Protein AF-A0A662GB57-F1 (afdb_monomer_lite)

Stru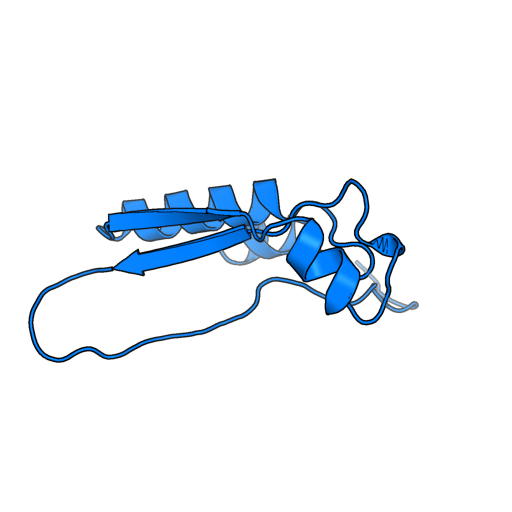cture (mmCIF, N/CA/C/O backbone):
data_AF-A0A662GB57-F1
#
_entry.id   AF-A0A662GB57-F1
#
loop_
_atom_site.group_PDB
_atom_site.id
_atom_site.type_symbol
_atom_site.label_atom_id
_atom_site.label_alt_id
_atom_site.label_comp_id
_atom_site.label_asym_id
_atom_site.label_entity_id
_atom_site.label_seq_id
_atom_site.pdbx_PDB_ins_code
_atom_site.Cartn_x
_atom_site.Cartn_y
_atom_site.Cartn_z
_atom_site.occupancy
_atom_site.B_iso_or_equiv
_atom_site.auth_seq_id
_atom_site.auth_comp_id
_atom_site.auth_asym_id
_atom_site.auth_atom_id
_atom_site.pdbx_PDB_model_num
ATOM 1 N N . MET A 1 1 ? 8.494 4.898 13.250 1.00 81.00 1 MET A N 1
ATOM 2 C CA . MET A 1 1 ? 7.368 5.092 12.313 1.00 81.00 1 MET A CA 1
ATOM 3 C C . MET A 1 1 ? 7.800 5.670 10.963 1.00 81.00 1 MET A C 1
ATOM 5 O O . MET A 1 1 ? 7.729 4.946 9.984 1.00 81.00 1 MET A O 1
ATOM 9 N N . ILE A 1 2 ? 8.251 6.934 10.857 1.00 92.75 2 ILE A N 1
ATOM 10 C CA . ILE A 1 2 ? 8.551 7.518 9.526 1.00 92.75 2 ILE A CA 1
ATOM 11 C C . ILE A 1 2 ? 9.818 6.945 8.872 1.00 92.75 2 ILE A C 1
ATOM 13 O O . ILE A 1 2 ? 9.823 6.664 7.682 1.00 92.75 2 ILE A O 1
ATOM 17 N N . ARG A 1 3 ? 10.882 6.717 9.653 1.00 96.06 3 ARG A N 1
ATOM 18 C CA . ARG A 1 3 ? 12.122 6.104 9.145 1.00 96.06 3 ARG A CA 1
ATOM 19 C C . ARG A 1 3 ? 11.901 4.669 8.674 1.00 96.06 3 ARG A C 1
ATOM 21 O O . ARG A 1 3 ? 12.517 4.268 7.700 1.00 96.06 3 ARG A O 1
ATOM 28 N N . ASP A 1 4 ? 11.036 3.931 9.363 1.00 96.06 4 ASP A N 1
ATOM 29 C CA . ASP A 1 4 ? 10.700 2.548 9.016 1.00 96.06 4 ASP A CA 1
ATOM 30 C C . ASP A 1 4 ? 9.892 2.507 7.716 1.00 96.06 4 ASP A C 1
ATOM 32 O O . ASP A 1 4 ? 10.228 1.740 6.828 1.00 96.06 4 ASP A O 1
ATOM 36 N N . LEU A 1 5 ? 8.927 3.421 7.548 1.00 96.38 5 LEU A N 1
ATOM 37 C CA . LEU A 1 5 ? 8.175 3.562 6.297 1.00 96.38 5 LEU A CA 1
ATOM 38 C C . LEU A 1 5 ? 9.090 3.889 5.105 1.00 96.38 5 LEU A C 1
ATOM 40 O O . LEU A 1 5 ? 8.976 3.266 4.060 1.00 96.38 5 LEU A O 1
ATOM 44 N N . ILE A 1 6 ? 10.033 4.826 5.272 1.00 96.38 6 ILE A N 1
ATOM 45 C CA . ILE A 1 6 ? 10.992 5.214 4.216 1.00 96.38 6 ILE A CA 1
ATOM 46 C C . ILE A 1 6 ? 11.926 4.054 3.825 1.00 96.38 6 ILE A C 1
ATOM 48 O O . ILE A 1 6 ? 12.458 4.044 2.718 1.00 96.38 6 ILE A O 1
ATOM 52 N N . ARG A 1 7 ? 12.154 3.082 4.718 1.00 96.88 7 ARG A N 1
ATOM 53 C CA . ARG A 1 7 ? 13.014 1.922 4.433 1.00 96.88 7 ARG A CA 1
ATOM 54 C C . ARG A 1 7 ? 12.367 0.902 3.500 1.00 96.88 7 ARG A C 1
ATOM 56 O O . ARG A 1 7 ? 13.111 0.094 2.955 1.00 96.88 7 ARG A O 1
ATOM 63 N N . ILE A 1 8 ? 11.048 0.946 3.312 1.00 98.12 8 ILE A N 1
ATOM 64 C CA . ILE A 1 8 ? 10.322 0.057 2.402 1.00 98.12 8 ILE A CA 1
ATOM 65 C C . ILE A 1 8 ? 10.330 0.709 1.009 1.00 98.12 8 ILE A C 1
ATOM 67 O O . ILE A 1 8 ? 9.684 1.744 0.823 1.00 98.12 8 ILE A O 1
ATOM 71 N N . PRO A 1 9 ? 11.067 0.172 0.019 1.00 97.06 9 PRO A N 1
ATOM 72 C CA . PRO A 1 9 ? 11.199 0.821 -1.278 1.00 97.06 9 PRO A CA 1
ATOM 73 C C . PRO A 1 9 ? 9.958 0.562 -2.134 1.00 97.06 9 PRO A C 1
ATOM 75 O O . PRO A 1 9 ? 9.872 -0.444 -2.832 1.00 97.06 9 PRO A O 1
ATOM 78 N N . THR A 1 10 ? 9.005 1.493 -2.088 1.00 98.19 10 THR A N 1
ATOM 79 C CA . THR A 1 10 ? 7.726 1.446 -2.813 1.00 98.19 10 THR A CA 1
ATOM 80 C C . THR A 1 10 ? 7.822 2.018 -4.233 1.00 98.19 10 THR A C 1
ATOM 82 O O . THR A 1 10 ? 7.039 2.882 -4.634 1.00 98.19 10 THR A O 1
ATOM 85 N N . ILE A 1 11 ? 8.834 1.592 -4.992 1.00 98.00 11 ILE A N 1
ATOM 86 C CA . ILE A 1 11 ? 9.234 2.237 -6.252 1.00 98.00 11 ILE A CA 1
ATOM 87 C C . ILE A 1 11 ? 8.251 1.915 -7.388 1.00 98.00 11 ILE A C 1
ATOM 89 O O . ILE A 1 11 ? 7.959 0.754 -7.673 1.00 98.00 11 ILE A O 1
ATOM 93 N N . ASN A 1 12 ? 7.776 2.953 -8.080 1.00 97.25 12 ASN A N 1
ATOM 94 C CA . ASN A 1 12 ? 6.816 2.883 -9.180 1.00 97.25 12 ASN A CA 1
ATOM 95 C C . ASN A 1 12 ? 7.286 3.708 -10.393 1.00 97.25 12 ASN A C 1
ATOM 97 O O . ASN A 1 12 ? 7.525 4.910 -10.244 1.00 97.25 12 ASN A O 1
ATOM 101 N N . PRO A 1 13 ? 7.344 3.132 -11.610 1.00 95.88 13 PRO A N 1
ATOM 102 C CA . PRO A 1 13 ? 7.138 1.716 -11.954 1.00 95.88 13 PRO A CA 1
ATOM 103 C C . PRO A 1 13 ? 8.277 0.805 -11.443 1.00 95.88 13 PRO A C 1
ATOM 105 O O . PRO A 1 13 ? 9.392 1.300 -11.275 1.00 95.88 13 PRO A O 1
ATOM 108 N N . PRO A 1 14 ? 8.039 -0.510 -11.243 1.00 95.88 14 PRO A N 1
ATOM 109 C CA . PRO A 1 14 ? 6.799 -1.250 -11.531 1.00 95.88 14 PRO A CA 1
ATOM 110 C C . PRO A 1 14 ? 5.760 -1.292 -10.390 1.00 95.88 14 PRO A C 1
ATOM 112 O O . PRO A 1 14 ? 4.592 -1.590 -10.650 1.00 95.88 14 PRO A O 1
A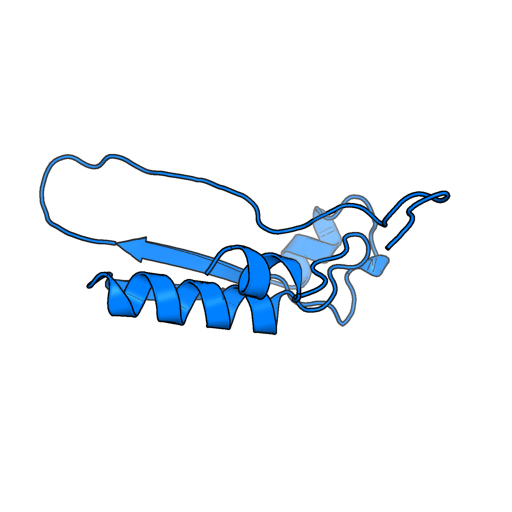TOM 115 N N . GLY A 1 15 ? 6.145 -0.949 -9.158 1.00 97.06 15 GLY A N 1
ATOM 116 C CA . GLY A 1 15 ? 5.334 -1.114 -7.943 1.00 97.06 15 GLY A CA 1
ATOM 117 C C . GLY A 1 15 ? 5.982 -2.077 -6.943 1.00 97.06 15 GLY A C 1
ATOM 118 O O . GLY A 1 15 ? 5.370 -3.058 -6.534 1.00 97.06 15 GLY A O 1
ATOM 119 N N . GLU A 1 16 ? 7.248 -1.842 -6.605 1.00 98.19 16 GLU A N 1
ATOM 120 C CA . GLU A 1 16 ? 8.033 -2.715 -5.723 1.00 98.19 16 GLU A CA 1
ATOM 121 C C . GLU A 1 16 ? 7.535 -2.655 -4.272 1.00 98.19 16 GLU A C 1
ATOM 123 O O . GLU A 1 16 ? 7.134 -1.599 -3.803 1.00 98.19 16 GLU A O 1
ATOM 128 N N . ASN A 1 17 ? 7.567 -3.778 -3.547 1.00 98.06 17 ASN A N 1
ATOM 129 C CA . ASN A 1 17 ? 7.325 -3.862 -2.092 1.00 98.06 17 ASN A CA 1
ATOM 130 C C . ASN A 1 17 ? 6.017 -3.217 -1.585 1.00 98.06 17 ASN A C 1
ATOM 132 O O . ASN A 1 17 ? 5.926 -2.781 -0.436 1.00 98.06 17 ASN A O 1
ATOM 136 N N . TYR A 1 18 ? 4.981 -3.155 -2.426 1.00 98.12 18 TYR A N 1
ATOM 137 C CA . TYR A 1 18 ? 3.687 -2.603 -2.022 1.00 98.12 18 TYR A CA 1
ATOM 138 C C . TYR A 1 18 ? 3.005 -3.441 -0.942 1.00 98.12 18 TYR A C 1
ATOM 140 O O . TYR A 1 18 ? 2.370 -2.863 -0.069 1.00 98.12 18 TYR A O 1
ATOM 148 N N . GLU A 1 19 ? 3.148 -4.770 -0.977 1.00 97.88 19 GLU A N 1
ATOM 149 C CA . GLU A 1 19 ? 2.597 -5.664 0.053 1.00 97.88 19 GLU A CA 1
ATOM 150 C C . GLU A 1 19 ? 3.198 -5.360 1.423 1.00 97.88 19 GLU A C 1
ATOM 152 O O . GLU A 1 19 ? 2.468 -5.053 2.357 1.00 97.88 19 GLU A O 1
ATOM 157 N N . GLU A 1 20 ? 4.531 -5.309 1.504 1.00 98.00 20 GLU A N 1
ATOM 158 C CA . GLU A 1 20 ? 5.259 -5.004 2.738 1.00 98.00 20 GLU A CA 1
ATOM 159 C C . GLU A 1 20 ? 4.864 -3.634 3.312 1.00 98.00 20 GLU A C 1
ATOM 161 O O . GLU A 1 20 ? 4.612 -3.497 4.510 1.00 98.00 20 GLU A O 1
ATOM 166 N N . CYS A 1 21 ? 4.760 -2.609 2.458 1.00 98.12 21 CYS A N 1
ATOM 167 C CA . CYS A 1 21 ? 4.323 -1.284 2.896 1.00 98.12 21 CYS A CA 1
ATOM 168 C C . CYS A 1 21 ? 2.862 -1.293 3.360 1.00 98.12 21 CYS A C 1
ATOM 170 O O . CYS A 1 21 ? 2.521 -0.679 4.373 1.00 98.12 21 CYS A O 1
ATOM 172 N N . ALA A 1 22 ? 1.992 -1.995 2.635 1.00 97.81 22 ALA A N 1
ATOM 173 C CA . ALA A 1 22 ? 0.581 -2.079 2.960 1.00 97.81 22 ALA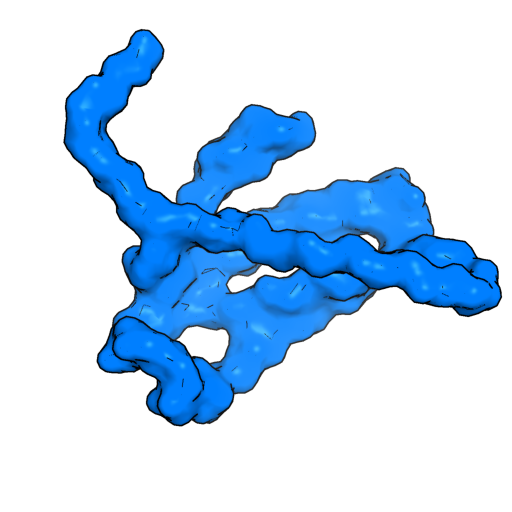 A CA 1
ATOM 174 C C . ALA A 1 22 ? 0.343 -2.837 4.281 1.00 97.81 22 ALA A C 1
ATOM 176 O O . ALA A 1 22 ? -0.450 -2.366 5.099 1.00 97.81 22 ALA A O 1
ATOM 177 N N . ASP A 1 23 ? 1.075 -3.921 4.543 1.00 97.44 23 ASP A N 1
ATOM 178 C CA . ASP A 1 23 ? 1.061 -4.639 5.825 1.00 97.44 23 ASP A CA 1
ATOM 179 C C . ASP A 1 23 ? 1.536 -3.739 6.969 1.00 97.44 23 ASP A C 1
ATOM 181 O O . ASP A 1 23 ? 0.843 -3.582 7.977 1.00 97.44 23 ASP A O 1
ATOM 185 N N . TYR A 1 24 ? 2.659 -3.038 6.781 1.00 97.50 24 TYR A N 1
ATOM 186 C CA . TYR A 1 24 ? 3.165 -2.088 7.770 1.00 97.50 24 TYR A CA 1
ATOM 187 C C . TYR A 1 24 ? 2.136 -0.989 8.100 1.00 97.50 24 TYR A C 1
ATOM 189 O O . TYR A 1 24 ? 1.919 -0.645 9.267 1.00 97.50 24 TYR A O 1
ATOM 197 N N . LEU A 1 25 ? 1.464 -0.430 7.089 1.00 97.12 25 LEU A N 1
ATOM 198 C CA . LEU A 1 25 ? 0.407 0.566 7.288 1.00 97.12 25 LEU A CA 1
ATOM 199 C C . LEU A 1 25 ? -0.823 -0.031 7.984 1.00 97.12 25 LEU A C 1
ATOM 201 O O . LEU A 1 25 ? -1.419 0.635 8.836 1.00 97.12 25 LEU A O 1
ATOM 205 N N . ALA A 1 26 ? -1.196 -1.267 7.650 1.00 96.81 26 ALA A N 1
ATOM 206 C CA . ALA A 1 26 ? -2.316 -1.967 8.265 1.00 96.81 26 ALA A CA 1
ATOM 207 C C . ALA A 1 26 ? -2.078 -2.216 9.759 1.00 96.81 26 ALA A C 1
ATOM 209 O O . ALA A 1 26 ? -2.948 -1.908 10.582 1.00 96.81 26 ALA A O 1
ATOM 210 N N . ASP A 1 27 ? -0.879 -2.663 10.126 1.00 96.62 27 ASP A N 1
ATOM 211 C CA . ASP A 1 27 ? -0.475 -2.828 11.519 1.00 96.62 27 ASP A CA 1
ATOM 212 C C . ASP A 1 27 ? -0.502 -1.489 12.256 1.00 96.62 27 ASP A C 1
ATOM 214 O O . ASP A 1 27 ? -0.976 -1.387 13.392 1.00 96.62 27 ASP A O 1
ATOM 218 N N . ARG A 1 28 ? -0.020 -0.409 11.626 1.00 96.12 28 ARG A N 1
ATOM 219 C CA . ARG A 1 28 ? -0.018 0.929 12.239 1.00 96.12 28 ARG A CA 1
ATOM 220 C C . ARG A 1 28 ? -1.407 1.479 12.472 1.00 96.12 28 ARG A C 1
ATOM 222 O O . ARG A 1 28 ? -1.673 1.947 13.576 1.00 96.12 28 ARG A O 1
ATOM 229 N N . LEU A 1 29 ? -2.304 1.362 11.506 1.00 96.06 29 LEU A N 1
ATOM 230 C CA . LEU A 1 29 ? -3.699 1.754 11.689 1.00 96.06 29 LEU A CA 1
ATOM 231 C C . LEU A 1 29 ? -4.395 0.905 12.767 1.00 96.06 29 LEU A C 1
ATOM 233 O O . LEU A 1 29 ? -5.142 1.455 13.579 1.00 96.06 29 LEU A O 1
ATOM 237 N N . SER A 1 30 ? -4.112 -0.399 12.819 1.00 96.44 30 SER A N 1
ATOM 238 C CA . SER A 1 30 ? -4.678 -1.309 13.823 1.00 96.44 30 SER A CA 1
ATOM 239 C C . SER A 1 30 ? -4.223 -0.963 15.244 1.00 96.44 30 SER A C 1
ATOM 241 O O . SER A 1 30 ? -5.051 -0.920 16.152 1.00 96.44 30 SER A O 1
ATOM 243 N N . GLU A 1 31 ? -2.944 -0.622 15.445 1.00 96.38 31 GLU A N 1
ATOM 244 C CA . GLU A 1 31 ? -2.431 -0.143 16.741 1.00 96.38 31 GLU A CA 1
ATOM 245 C C . GLU A 1 31 ? -3.100 1.159 17.211 1.00 96.38 31 GLU A C 1
ATOM 247 O O . GLU A 1 31 ? -3.281 1.360 18.411 1.00 96.38 31 GLU A O 1
ATOM 252 N N . PHE A 1 32 ? -3.532 2.021 16.285 1.00 94.12 32 PHE A N 1
ATOM 253 C CA . PHE A 1 32 ? -4.324 3.216 16.602 1.00 94.12 32 PHE A CA 1
ATOM 254 C C . PHE A 1 32 ? -5.826 2.934 16.801 1.00 94.12 32 PHE A C 1
ATOM 256 O O . PHE A 1 32 ? -6.613 3.865 16.982 1.00 94.12 32 PHE A O 1
ATOM 263 N N . GLY A 1 33 ? -6.242 1.665 16.791 1.00 96.50 33 GLY A N 1
ATOM 264 C CA . GLY A 1 33 ? -7.623 1.243 17.032 1.00 96.50 33 GLY A CA 1
ATOM 265 C C . GLY A 1 33 ? -8.529 1.291 15.801 1.00 96.50 33 GLY A C 1
ATOM 266 O O . GLY A 1 33 ? -9.755 1.277 15.946 1.00 96.50 33 GLY A O 1
ATOM 267 N N . ALA A 1 34 ? -7.967 1.363 14.591 1.00 97.44 34 ALA A N 1
ATOM 268 C CA . ALA A 1 34 ? -8.751 1.273 13.366 1.00 97.44 34 ALA A CA 1
ATOM 269 C C . ALA A 1 34 ? -9.152 -0.171 13.051 1.00 97.44 34 ALA A C 1
ATOM 271 O O . ALA A 1 34 ? -8.364 -1.102 13.185 1.00 97.44 34 ALA A O 1
ATOM 272 N N . SER A 1 35 ? -10.367 -0.347 12.528 1.00 97.31 35 SER A N 1
ATOM 273 C CA . SER A 1 35 ? -10.684 -1.530 11.730 1.00 97.31 35 SER A CA 1
ATOM 274 C C . SER A 1 35 ? -10.048 -1.350 10.359 1.00 97.31 35 SER A C 1
ATOM 276 O O . SER A 1 35 ? -10.350 -0.371 9.669 1.00 97.31 35 SER A O 1
ATOM 278 N N . VAL A 1 36 ? -9.164 -2.272 9.987 1.00 98.00 36 VAL A N 1
ATOM 279 C CA . VAL A 1 36 ? -8.420 -2.211 8.730 1.00 98.00 36 VAL A CA 1
ATOM 280 C C . VAL A 1 36 ? -8.953 -3.242 7.744 1.00 98.00 36 VAL A C 1
ATOM 282 O O . VAL A 1 36 ? -9.242 -4.382 8.104 1.00 98.00 36 VAL A O 1
ATOM 285 N N . LYS A 1 37 ? -9.091 -2.827 6.485 1.00 96.81 37 LYS A N 1
ATOM 286 C CA . LYS A 1 37 ? -9.323 -3.702 5.338 1.00 96.81 37 LYS A CA 1
ATOM 287 C C . LYS A 1 37 ? -8.168 -3.573 4.363 1.00 96.81 37 LYS A C 1
ATOM 289 O O . LYS A 1 37 ? -7.755 -2.462 4.039 1.00 96.81 37 LYS A O 1
ATOM 294 N N . PHE A 1 38 ? -7.724 -4.716 3.874 1.00 94.06 38 PHE A 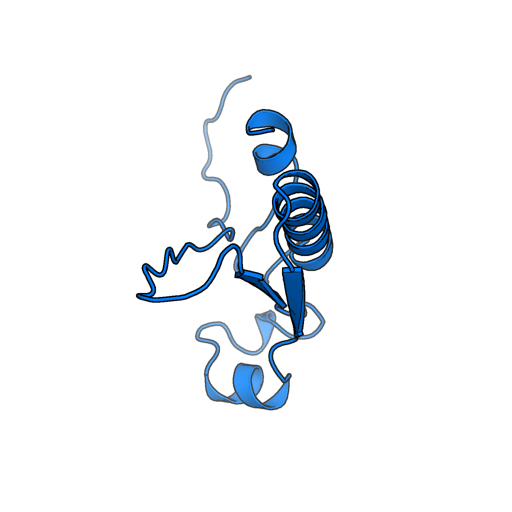N 1
ATOM 295 C CA . PHE A 1 38 ? -6.706 -4.839 2.848 1.00 94.06 38 PHE A CA 1
ATOM 296 C C . PHE A 1 38 ? -7.388 -5.232 1.537 1.00 94.06 38 PHE A C 1
ATOM 298 O O . PHE A 1 38 ? -8.150 -6.200 1.509 1.00 94.06 38 PHE A O 1
ATOM 305 N N . VAL A 1 39 ? -7.203 -4.439 0.482 1.00 96.44 39 VAL A N 1
ATOM 306 C CA . VAL A 1 39 ? -7.895 -4.629 -0.800 1.00 96.44 39 VAL A CA 1
ATOM 307 C C . VAL A 1 39 ? -6.872 -4.692 -1.921 1.00 96.44 39 VAL A C 1
ATOM 309 O O . VAL A 1 39 ? -6.237 -3.688 -2.234 1.00 96.44 39 VAL A O 1
ATOM 312 N N . GLU A 1 40 ? -6.741 -5.859 -2.541 1.00 97.25 40 GLU A N 1
ATOM 313 C CA . GLU A 1 40 ? -5.956 -6.033 -3.761 1.00 97.25 40 GLU A CA 1
ATOM 314 C C . GLU A 1 40 ? -6.705 -5.444 -4.965 1.00 97.25 40 GLU A C 1
ATOM 316 O O . GLU A 1 40 ? -7.907 -5.665 -5.146 1.00 97.25 40 GLU A O 1
ATOM 321 N N . VAL A 1 41 ? -5.998 -4.665 -5.784 1.00 97.19 41 VAL A N 1
ATOM 322 C CA . VAL A 1 41 ? -6.527 -4.126 -7.039 1.00 97.19 41 VAL A CA 1
ATOM 323 C C . VAL A 1 41 ? -6.506 -5.238 -8.091 1.00 97.19 41 VAL A C 1
ATOM 325 O O . VAL A 1 41 ? -5.431 -5.770 -8.363 1.00 97.19 41 VAL A O 1
ATOM 328 N N . PRO A 1 42 ? -7.646 -5.574 -8.727 1.00 97.75 42 PRO A N 1
ATOM 329 C CA . PRO A 1 42 ? -7.698 -6.664 -9.694 1.00 97.75 42 PRO A CA 1
ATOM 330 C C . PRO A 1 42 ? -6.731 -6.471 -10.864 1.00 97.75 42 PRO A C 1
ATOM 332 O O . PRO A 1 42 ? -6.700 -5.405 -11.480 1.00 97.75 42 PRO A O 1
ATOM 335 N N . GLU A 1 43 ? -6.030 -7.536 -11.246 1.00 97.00 43 GLU A N 1
ATOM 336 C CA . GLU A 1 43 ? -5.066 -7.515 -12.354 1.00 97.00 43 GLU A CA 1
ATOM 337 C C . GLU A 1 43 ? -5.677 -7.000 -13.670 1.00 97.00 43 GLU A C 1
ATOM 339 O O . GLU A 1 43 ? -5.065 -6.201 -14.374 1.00 97.00 43 GLU A O 1
ATOM 344 N N . ALA A 1 44 ? -6.926 -7.375 -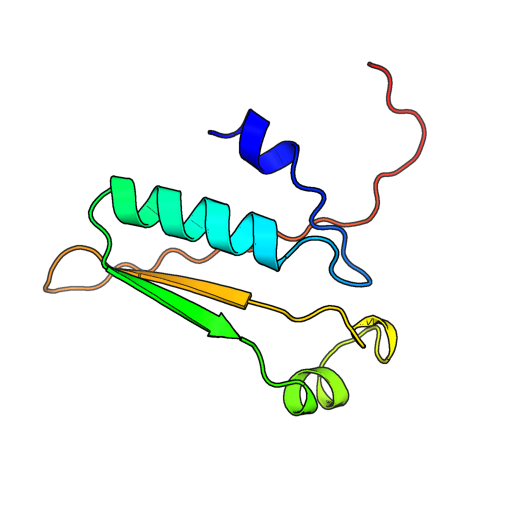13.969 1.00 97.62 44 ALA A N 1
ATOM 345 C CA . ALA A 1 44 ? -7.641 -6.903 -15.158 1.00 97.62 44 ALA A CA 1
ATOM 346 C C . ALA A 1 44 ? -7.832 -5.373 -15.175 1.00 97.62 44 ALA A C 1
ATOM 348 O O . ALA A 1 44 ? -7.762 -4.751 -16.231 1.00 97.62 44 ALA A O 1
ATOM 349 N N . TYR A 1 45 ? -8.027 -4.756 -14.004 1.00 97.62 45 TYR A N 1
ATOM 350 C CA . TYR A 1 45 ? -8.114 -3.301 -13.886 1.00 97.62 45 TYR A CA 1
ATOM 351 C C . TYR A 1 45 ? -6.755 -2.648 -14.177 1.00 97.62 45 TYR A C 1
ATOM 353 O O . TYR A 1 45 ? -6.685 -1.608 -14.831 1.00 97.62 45 TYR A O 1
ATOM 361 N N . LEU A 1 46 ? -5.659 -3.265 -13.725 1.00 97.19 46 LEU A N 1
ATOM 362 C CA . LEU A 1 46 ? -4.305 -2.780 -14.003 1.00 97.19 46 LEU A CA 1
ATOM 363 C C . LEU A 1 46 ? -3.947 -2.918 -15.486 1.00 97.19 46 LEU A C 1
ATOM 365 O O . LEU A 1 46 ? -3.369 -1.996 -16.059 1.00 97.19 46 LEU A O 1
ATOM 369 N N . ASP A 1 47 ? -4.355 -4.012 -16.124 1.00 97.19 47 ASP A N 1
ATOM 370 C CA . ASP A 1 47 ? -4.156 -4.232 -17.559 1.00 97.19 47 ASP A CA 1
ATOM 371 C C . ASP A 1 47 ? -4.808 -3.152 -18.424 1.00 97.19 47 ASP A C 1
ATOM 373 O O . ASP A 1 47 ? -4.227 -2.727 -19.427 1.00 97.19 47 ASP A O 1
ATOM 377 N N . GLU A 1 48 ? -5.983 -2.673 -18.019 1.00 97.75 48 GLU A N 1
ATOM 378 C CA . GLU A 1 48 ? -6.717 -1.628 -18.731 1.00 97.75 48 GLU A CA 1
ATOM 379 C C . GLU A 1 48 ? -6.192 -0.218 -18.411 1.00 97.75 48 GLU A C 1
ATOM 381 O O . GLU A 1 48 ? -6.010 0.609 -19.312 1.00 97.75 48 GLU A O 1
ATOM 386 N N . HIS A 1 49 ? -5.916 0.069 -17.134 1.00 97.19 49 HIS A N 1
ATOM 387 C CA . HIS A 1 49 ? -5.756 1.446 -16.659 1.00 97.19 49 HIS A CA 1
ATOM 388 C C . HIS A 1 49 ? -4.333 1.841 -16.258 1.00 97.19 49 HIS A C 1
ATOM 390 O O . HIS A 1 49 ? -4.056 3.038 -16.158 1.00 97.19 49 HIS A O 1
ATOM 396 N N . TYR A 1 50 ? -3.410 0.900 -16.035 1.00 96.25 50 TYR A N 1
ATOM 397 C CA . TYR A 1 50 ? -2.067 1.264 -15.588 1.00 96.25 50 TYR A CA 1
ATOM 398 C C . TYR A 1 50 ? -1.275 1.961 -16.715 1.00 96.25 50 TYR A C 1
ATOM 400 O O . TYR A 1 50 ? -1.141 1.397 -17.810 1.00 96.25 50 TYR A O 1
ATOM 408 N N . PRO A 1 51 ? -0.729 3.177 -16.489 1.00 96.00 51 PRO A N 1
ATOM 409 C CA . PRO A 1 51 ? -0.048 3.942 -17.539 1.00 96.00 51 PRO A CA 1
ATOM 410 C C . PRO A 1 51 ? 1.221 3.277 -18.073 1.00 96.00 51 PRO A C 1
ATOM 412 O O . PRO A 1 51 ? 1.547 3.443 -19.245 1.00 96.00 51 PRO A O 1
ATOM 415 N N . TYR A 1 52 ? 1.917 2.510 -17.229 1.00 95.44 52 TYR A N 1
ATOM 416 C CA . TYR A 1 52 ? 3.171 1.843 -17.585 1.00 95.44 52 TYR A CA 1
ATOM 417 C C . TYR A 1 52 ? 2.985 0.350 -17.874 1.00 95.44 52 TYR A C 1
ATOM 419 O O . TYR A 1 52 ? 3.924 -0.430 -17.742 1.00 95.44 52 TYR A O 1
ATOM 427 N N . ARG A 1 53 ? 1.774 -0.081 -18.248 1.00 95.12 53 ARG A N 1
ATOM 428 C CA . ARG A 1 53 ? 1.515 -1.469 -18.653 1.00 95.12 53 ARG A CA 1
ATOM 429 C C . ARG A 1 53 ? 2.495 -1.924 -19.756 1.00 95.12 53 ARG A C 1
ATOM 431 O O . ARG A 1 53 ? 2.777 -1.143 -20.666 1.00 95.12 53 ARG A O 1
ATOM 438 N N . PRO A 1 54 ? 3.004 -3.170 -19.713 1.00 95.69 54 PRO A N 1
ATOM 439 C CA . PRO A 1 54 ? 2.681 -4.241 -18.766 1.00 95.69 54 PRO A CA 1
ATOM 440 C C . PRO A 1 54 ? 3.615 -4.298 -17.539 1.00 95.69 54 PRO A C 1
ATOM 442 O O . PRO A 1 54 ? 3.726 -5.353 -16.924 1.00 95.69 54 PRO A O 1
ATOM 445 N N . LEU A 1 55 ? 4.321 -3.217 -17.175 1.00 97.06 55 LEU A N 1
ATOM 446 C CA . LEU A 1 55 ? 5.328 -3.261 -16.101 1.00 97.06 55 LEU A CA 1
ATOM 447 C C . LEU A 1 55 ? 4.758 -3.656 -14.729 1.00 97.06 55 LEU A C 1
ATOM 449 O 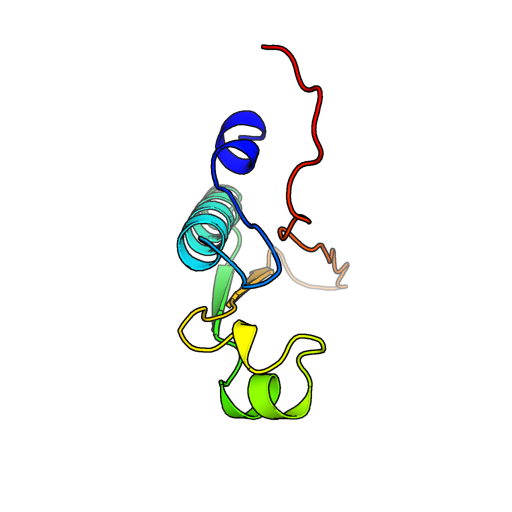O . LEU A 1 55 ? 5.516 -4.111 -13.886 1.00 97.06 55 LEU A O 1
ATOM 453 N N . HIS A 1 56 ? 3.448 -3.524 -14.500 1.00 96.44 56 HIS A N 1
ATOM 454 C CA . HIS A 1 56 ? 2.798 -3.963 -13.259 1.00 96.44 56 HIS A CA 1
ATOM 455 C C . HIS A 1 56 ? 2.694 -5.486 -13.106 1.00 96.44 56 HIS A C 1
ATOM 457 O O . HIS A 1 56 ? 2.349 -5.955 -12.028 1.00 96.44 56 HIS A O 1
ATOM 463 N N . LYS A 1 57 ? 2.948 -6.273 -14.157 1.00 97.31 57 LYS A N 1
ATOM 464 C CA . LYS A 1 57 ? 2.794 -7.733 -14.115 1.00 97.31 57 LYS A CA 1
ATOM 465 C C . LYS A 1 57 ? 3.705 -8.343 -13.047 1.00 97.31 57 LYS A C 1
ATOM 467 O O . LYS A 1 57 ? 4.921 -8.200 -13.118 1.00 97.31 57 LYS A O 1
ATOM 472 N N . GLY A 1 58 ? 3.112 -9.052 -12.085 1.00 96.94 58 GLY A N 1
ATOM 473 C CA . GLY A 1 58 ? 3.835 -9.625 -10.941 1.00 96.94 58 GLY A CA 1
ATOM 474 C C . GLY A 1 58 ? 4.072 -8.648 -9.781 1.00 96.94 58 GLY A C 1
ATOM 475 O O . GLY A 1 58 ? 4.700 -9.033 -8.801 1.00 96.94 58 GLY A O 1
ATOM 476 N N . TYR A 1 59 ? 3.545 -7.423 -9.873 1.00 97.25 59 TYR A N 1
ATOM 477 C CA . TYR A 1 59 ? 3.609 -6.381 -8.847 1.00 97.25 59 TYR A CA 1
ATOM 478 C C . TYR A 1 59 ? 2.182 -5.999 -8.407 1.00 97.25 59 TYR A C 1
ATOM 480 O O . TYR A 1 59 ? 1.625 -5.009 -8.903 1.00 97.25 59 TYR A O 1
ATOM 488 N N . PRO A 1 60 ? 1.553 -6.799 -7.518 1.00 96.69 60 PRO A N 1
ATOM 489 C CA . PRO A 1 60 ? 0.195 -6.539 -7.049 1.00 96.69 60 PRO A CA 1
ATOM 490 C C . PRO A 1 60 ? 0.110 -5.202 -6.304 1.00 96.69 60 PRO A C 1
ATOM 492 O O . PRO A 1 60 ? 1.084 -4.711 -5.729 1.00 96.69 60 PRO A O 1
ATOM 495 N N . ARG A 1 61 ? -1.077 -4.587 -6.326 1.00 97.25 61 ARG A N 1
ATOM 496 C CA . ARG A 1 61 ? -1.316 -3.275 -5.711 1.00 97.25 61 ARG A CA 1
ATOM 497 C C . ARG A 1 61 ? -2.377 -3.368 -4.643 1.00 97.25 61 ARG A C 1
ATOM 499 O O . ARG A 1 61 ? -3.424 -3.965 -4.870 1.00 97.25 61 ARG A O 1
ATOM 506 N N . TYR A 1 62 ? -2.136 -2.696 -3.524 1.00 97.62 62 TYR A N 1
ATOM 507 C CA . TYR A 1 62 ? -2.984 -2.819 -2.349 1.00 97.62 62 TYR A CA 1
ATOM 508 C C . TYR A 1 62 ? -3.468 -1.461 -1.855 1.00 97.62 62 TYR A C 1
ATOM 510 O O . TYR A 1 62 ? -2.705 -0.496 -1.765 1.00 97.62 62 TYR A O 1
ATOM 518 N N . ILE A 1 63 ? -4.750 -1.401 -1.508 1.00 97.88 63 ILE A N 1
ATOM 519 C CA . ILE A 1 63 ? -5.368 -0.290 -0.793 1.00 97.88 63 ILE A CA 1
ATOM 520 C C . ILE A 1 63 ? -5.555 -0.728 0.658 1.00 97.88 63 ILE A C 1
ATOM 522 O O . ILE A 1 63 ? -6.227 -1.723 0.936 1.00 97.88 63 ILE A O 1
ATOM 526 N N . VAL A 1 64 ? -5.002 0.054 1.582 1.00 98.06 64 VAL A N 1
ATOM 527 C CA . VAL A 1 64 ? -5.217 -0.112 3.021 1.00 98.06 64 VAL A CA 1
ATOM 528 C C . VAL A 1 64 ? -6.283 0.881 3.463 1.00 98.06 64 VAL A C 1
ATOM 530 O O . VAL A 1 64 ? -6.083 2.093 3.409 1.00 98.06 64 VAL A O 1
ATOM 533 N N . LEU A 1 65 ? -7.434 0.374 3.896 1.00 97.75 65 LEU A N 1
ATOM 534 C CA . LEU A 1 65 ? -8.560 1.185 4.349 1.00 97.75 65 LEU A CA 1
ATOM 535 C C . LEU A 1 65 ? -8.737 1.039 5.861 1.00 97.75 65 LEU A C 1
ATOM 537 O O . LEU A 1 65 ? -9.204 0.005 6.333 1.00 97.75 65 LEU A O 1
ATOM 541 N N . GLY A 1 66 ? -8.411 2.092 6.610 1.00 97.50 66 GLY A N 1
ATOM 542 C CA . GLY A 1 66 ? -8.661 2.180 8.050 1.00 97.50 66 GLY A CA 1
ATOM 543 C C . GLY A 1 66 ? -9.948 2.940 8.372 1.00 97.50 66 GLY A C 1
ATOM 544 O O . GLY A 1 66 ? -10.250 3.962 7.756 1.00 97.50 66 GLY A O 1
ATOM 545 N N . ARG A 1 67 ? -10.703 2.479 9.374 1.00 97.06 67 ARG A N 1
ATOM 546 C CA . ARG A 1 67 ? -11.864 3.199 9.917 1.00 97.06 67 ARG A CA 1
ATOM 547 C C . ARG A 1 67 ? -11.854 3.217 11.442 1.00 97.06 67 ARG A C 1
ATOM 549 O O . ARG A 1 67 ? -11.761 2.169 12.073 1.00 97.06 67 ARG A O 1
ATOM 556 N N . VAL A 1 68 ? -12.053 4.404 12.013 1.00 96.31 68 VAL A N 1
ATOM 557 C CA . VAL A 1 68 ? -12.226 4.640 13.455 1.00 96.31 68 VAL A CA 1
ATOM 558 C C . VAL A 1 68 ? -13.515 5.436 13.680 1.00 96.31 68 VAL A C 1
ATOM 560 O O . VAL A 1 68 ? -13.876 6.283 12.864 1.00 96.31 68 VAL A O 1
ATOM 563 N N . GLY A 1 69 ? -14.209 5.174 14.789 1.00 94.06 69 GLY A N 1
ATOM 564 C CA . GLY A 1 69 ? -15.372 5.958 15.217 1.00 94.06 69 GLY A CA 1
ATOM 565 C C . GLY A 1 69 ? -16.675 5.684 14.448 1.00 94.06 69 GLY A C 1
ATOM 566 O O . GLY A 1 69 ? -16.801 4.731 13.675 1.00 94.06 69 GLY A O 1
ATOM 567 N N . ARG A 1 70 ? -17.694 6.506 14.729 1.00 92.94 70 ARG A N 1
ATOM 568 C CA . ARG A 1 70 ? -19.058 6.445 14.166 1.00 92.94 70 ARG A CA 1
ATOM 569 C C . ARG A 1 70 ? -19.592 7.876 13.987 1.00 92.94 70 ARG A C 1
ATOM 571 O O . ARG A 1 70 ? -19.187 8.750 14.743 1.00 92.94 70 ARG A O 1
ATOM 578 N N . GLY A 1 71 ? -20.518 8.094 13.048 1.00 94.25 71 GLY A N 1
ATOM 579 C CA . GLY A 1 71 ? -21.123 9.412 12.783 1.00 94.25 71 GLY A CA 1
ATOM 580 C C . GLY A 1 71 ? -20.635 10.054 11.482 1.00 94.25 71 GLY A C 1
ATOM 581 O O . GLY A 1 71 ? -20.333 9.332 10.527 1.00 94.25 71 GLY A O 1
ATOM 582 N N . GLU A 1 72 ? -20.591 11.391 11.449 1.00 96.25 72 GLU A N 1
ATOM 583 C CA . GLU A 1 72 ? -20.060 12.168 10.320 1.00 96.25 72 GLU A CA 1
ATOM 584 C C . GLU A 1 72 ? -18.630 11.730 9.977 1.00 96.25 72 GLU A C 1
ATOM 586 O O . GLU A 1 72 ? -17.822 11.427 10.857 1.00 96.25 72 GLU A O 1
ATOM 591 N N . VAL A 1 73 ? -18.330 11.639 8.679 1.00 96.19 73 VAL A N 1
ATOM 592 C CA . VAL A 1 73 ? -17.103 11.004 8.184 1.00 96.19 73 VAL A CA 1
ATOM 593 C C . VAL A 1 73 ? -16.171 12.048 7.585 1.00 96.19 73 VAL A C 1
ATOM 595 O O . VAL A 1 73 ? -16.502 12.673 6.581 1.00 96.19 73 VAL A O 1
ATOM 598 N N . LEU A 1 74 ? -14.968 12.156 8.151 1.00 96.44 74 LEU A N 1
ATOM 599 C CA . LEU A 1 74 ? -13.812 12.772 7.503 1.00 96.44 74 LEU A CA 1
ATOM 600 C C . LEU A 1 74 ? -12.939 11.666 6.898 1.00 96.44 74 LEU A C 1
ATOM 602 O O . LEU A 1 74 ? -12.558 10.727 7.596 1.00 96.44 74 LEU A O 1
ATOM 606 N N . HIS A 1 75 ? -12.630 11.768 5.605 1.00 96.06 75 HIS A N 1
ATOM 607 C CA . HIS A 1 75 ? -11.794 10.801 4.896 1.00 96.06 75 HIS A CA 1
ATOM 608 C C . HIS A 1 75 ? -10.429 11.418 4.585 1.00 96.06 75 HIS A C 1
ATOM 610 O O . HIS A 1 75 ? -10.338 12.404 3.857 1.00 96.06 75 HIS A O 1
ATOM 616 N N . PHE A 1 76 ? -9.372 10.806 5.117 1.00 96.44 76 PHE A N 1
ATOM 617 C CA . PHE A 1 76 ? -7.996 11.077 4.718 1.00 96.44 76 PHE A CA 1
ATOM 618 C C . PHE A 1 76 ? -7.576 10.095 3.626 1.00 96.44 76 PHE A C 1
ATOM 620 O O . PHE A 1 76 ? -7.695 8.886 3.810 1.00 96.44 76 PHE A O 1
ATOM 627 N N . ASN A 1 77 ? -7.066 10.613 2.513 1.00 96.94 77 ASN A N 1
ATOM 628 C CA . ASN A 1 77 ? -6.488 9.811 1.443 1.00 96.94 77 ASN A CA 1
ATOM 629 C C . ASN A 1 77 ? -5.011 10.180 1.261 1.00 96.94 77 ASN A C 1
ATOM 631 O O . ASN A 1 77 ? -4.630 11.338 1.430 1.00 96.94 77 ASN A O 1
ATOM 635 N N . GLY A 1 78 ? -4.196 9.187 0.922 1.00 96.56 78 GLY A N 1
ATOM 636 C CA . GLY A 1 78 ? -2.787 9.352 0.599 1.00 96.56 78 GLY A CA 1
ATOM 637 C C . GLY A 1 78 ? -2.309 8.197 -0.272 1.00 96.56 78 GLY A C 1
ATOM 638 O O . GLY A 1 78 ? -2.976 7.165 -0.366 1.00 96.56 78 GLY A O 1
ATOM 639 N N . HIS A 1 79 ? -1.155 8.382 -0.900 1.00 97.06 79 HIS A N 1
ATOM 640 C CA . HIS A 1 79 ? -0.452 7.342 -1.639 1.00 97.06 79 HIS A CA 1
ATOM 641 C C . HIS A 1 79 ? 0.915 7.109 -0.984 1.00 97.06 79 HIS A C 1
ATOM 643 O O . HIS A 1 79 ? 1.472 8.019 -0.368 1.00 97.06 79 HIS A O 1
ATOM 649 N N . TYR A 1 80 ? 1.411 5.876 -1.053 1.00 96.88 80 TYR A N 1
ATOM 650 C CA . TYR A 1 80 ? 2.673 5.469 -0.426 1.00 96.88 80 TYR A CA 1
ATOM 651 C C . TYR A 1 80 ? 3.754 5.122 -1.450 1.00 96.88 80 TYR A C 1
ATOM 653 O O . TYR A 1 80 ? 4.880 4.825 -1.061 1.00 96.88 80 TYR A O 1
ATOM 661 N N . ASP A 1 81 ? 3.422 5.123 -2.740 1.00 97.38 81 ASP A N 1
ATOM 662 C CA . ASP A 1 81 ? 4.375 4.865 -3.805 1.00 97.38 81 ASP A CA 1
ATOM 663 C C . ASP A 1 81 ? 5.268 6.068 -4.079 1.00 97.38 81 ASP A C 1
ATOM 665 O O . ASP A 1 81 ? 4.866 7.227 -3.940 1.00 97.38 81 ASP A O 1
ATOM 669 N N . VAL A 1 82 ? 6.493 5.770 -4.495 1.00 97.94 82 VAL A N 1
ATOM 670 C CA . VAL A 1 82 ? 7.505 6.764 -4.832 1.00 97.94 82 VAL A CA 1
ATOM 671 C C . VAL A 1 82 ? 8.048 6.513 -6.229 1.00 97.94 82 VAL A C 1
ATOM 673 O O . VAL A 1 82 ? 8.052 5.393 -6.733 1.00 97.94 82 VAL A O 1
ATOM 676 N N . VAL A 1 83 ? 8.534 7.570 -6.868 1.00 97.00 83 VAL A N 1
ATOM 677 C CA . VAL A 1 83 ? 9.258 7.451 -8.138 1.00 97.00 83 VAL A CA 1
ATOM 678 C C . VAL A 1 83 ? 10.670 6.893 -7.907 1.00 97.00 83 VAL A C 1
ATOM 680 O O . VAL A 1 83 ? 11.188 7.006 -6.791 1.00 97.00 83 VAL A O 1
ATOM 683 N N . PRO A 1 84 ? 11.330 6.331 -8.939 1.00 96.44 84 PRO A N 1
ATOM 684 C CA . PRO A 1 84 ? 12.719 5.905 -8.830 1.00 96.44 84 PRO A CA 1
ATOM 685 C C . PRO A 1 84 ? 13.619 7.037 -8.313 1.00 96.44 84 PRO A C 1
ATOM 687 O O . PRO A 1 84 ? 13.460 8.190 -8.735 1.00 96.44 84 PRO A O 1
ATOM 690 N N . PRO A 1 85 ? 14.571 6.741 -7.412 1.00 93.94 85 PRO A N 1
ATOM 691 C CA . PRO A 1 85 ? 15.464 7.760 -6.890 1.00 93.94 85 PRO A CA 1
ATOM 692 C C . PRO A 1 85 ? 16.360 8.312 -8.006 1.00 93.94 85 PRO A C 1
ATOM 694 O O . PRO A 1 85 ? 16.885 7.573 -8.838 1.00 93.94 85 PRO A O 1
ATOM 697 N N . GLY A 1 86 ? 16.558 9.631 -8.006 1.00 94.31 86 GLY A N 1
ATOM 698 C CA . GLY A 1 86 ? 17.541 10.283 -8.873 1.00 94.31 86 GLY A CA 1
ATOM 699 C C . GLY A 1 86 ? 18.990 9.998 -8.454 1.00 94.31 86 GLY A C 1
ATOM 700 O O . GLY A 1 86 ? 19.255 9.342 -7.450 1.00 94.31 86 GLY A O 1
ATOM 701 N N . SER A 1 87 ? 19.950 10.535 -9.204 1.00 95.12 87 SER A N 1
ATOM 702 C CA . SER A 1 87 ? 21.384 10.438 -8.892 1.00 95.12 87 SER A CA 1
ATOM 703 C C . SER A 1 87 ? 21.869 11.552 -7.953 1.00 95.12 87 SER A C 1
ATOM 705 O O . SER A 1 87 ? 21.262 12.617 -7.891 1.00 95.12 87 SER A O 1
ATOM 707 N N . GLY A 1 88 ? 23.027 11.354 -7.310 1.00 95.56 88 GLY A N 1
ATOM 708 C CA . GLY A 1 88 ? 23.742 12.411 -6.573 1.00 95.56 88 GLY A CA 1
ATOM 709 C C . GLY A 1 88 ? 23.433 12.502 -5.076 1.00 95.56 88 GLY A C 1
ATOM 710 O O . GLY A 1 88 ? 23.878 13.443 -4.424 1.00 95.56 88 GLY A O 1
ATOM 711 N N . TRP A 1 89 ? 22.701 11.533 -4.524 1.00 92.25 89 TRP A N 1
ATOM 712 C CA . TRP A 1 89 ? 22.478 11.429 -3.083 1.00 92.25 89 TRP A CA 1
ATOM 713 C C . TRP A 1 89 ? 23.768 11.045 -2.353 1.00 92.25 89 TRP A C 1
ATOM 715 O O . TRP A 1 89 ? 24.505 10.162 -2.795 1.00 92.25 89 TRP A O 1
ATOM 725 N N . ILE A 1 90 ? 24.010 11.701 -1.222 1.00 91.56 90 ILE A N 1
ATOM 726 C CA . ILE A 1 90 ? 25.054 11.345 -0.257 1.00 91.56 90 ILE A CA 1
ATOM 727 C C . ILE A 1 90 ? 24.397 10.786 1.007 1.00 91.56 90 ILE A C 1
ATOM 729 O O . ILE A 1 90 ? 23.227 11.072 1.272 1.00 91.56 90 ILE A O 1
ATOM 733 N N . LEU A 1 91 ? 25.147 9.968 1.743 1.00 77.94 91 LEU A N 1
ATOM 734 C CA . LEU A 1 91 ? 24.733 9.408 3.031 1.00 77.94 91 LEU A CA 1
ATOM 735 C C . LEU A 1 91 ? 24.764 10.454 4.150 1.00 77.94 91 LEU A C 1
ATOM 737 O O . LEU A 1 91 ? 25.670 11.318 4.117 1.00 77.94 91 LEU A O 1
#

Foldseek 3Di:
DVVVLVVQQQEPVVGHRQVVNLVVVLVVLVVVVWDKDKDKDDPVCCCPDPPPPPSPVVRIHIDIDTDDDDDDDDDDDDDSHDYDDDDDDDD

pLDDT: mean 96.19, std 2.86, range [77.94, 98.19]

Radius of gyration: 15.14 Å; chains: 1; bounding box: 46×22×36 Å

Sequence (91 aa):
MIRDLIRIPTINPPGENYEECADYLADRLSEFGASVKFVEVPEAYLDEHYPYRPLHKGYPRYIVLGRVGRGEVLHFNGHYDVVPPGSGWIL

Secondary structure (DSSP, 8-state):
-HHHHHTS--BTTTTTTHHHHHHHHHHHHHHTT-EEEEEEPPHHHHHHH-TTTTTTTT---EEEEEE-SSSS---------BPPP-S----